Protein AF-A0A0E0CYW9-F1 (afdb_monomer)

Structure (mmCIF, N/CA/C/O backbone):
data_AF-A0A0E0CYW9-F1
#
_entry.id   AF-A0A0E0CYW9-F1
#
loop_
_atom_site.group_PDB
_atom_site.id
_atom_site.type_symbol
_atom_site.label_atom_id
_atom_site.label_alt_id
_atom_site.label_comp_id
_atom_site.label_asym_id
_atom_site.label_entity_id
_atom_site.label_seq_id
_atom_site.pdbx_PDB_ins_code
_atom_site.Cartn_x
_atom_site.Cartn_y
_atom_site.Cartn_z
_atom_site.occupancy
_atom_site.B_iso_or_equiv
_atom_site.auth_seq_id
_atom_site.auth_comp_id
_atom_site.auth_asym_id
_atom_site.auth_atom_id
_atom_site.pdbx_PDB_model_num
ATOM 1 N N . MET A 1 1 ? 23.300 -19.624 -18.486 1.00 38.66 1 MET A N 1
ATOM 2 C CA . MET A 1 1 ? 23.603 -18.473 -17.609 1.00 38.66 1 MET A CA 1
ATOM 3 C C . MET A 1 1 ? 22.461 -18.357 -16.617 1.00 38.66 1 MET A C 1
ATOM 5 O O . MET A 1 1 ? 21.322 -18.297 -17.056 1.00 38.66 1 MET A O 1
ATOM 9 N N . SER A 1 2 ? 22.739 -18.465 -15.316 1.00 45.06 2 SER A N 1
ATOM 10 C CA . SER A 1 2 ? 21.710 -18.341 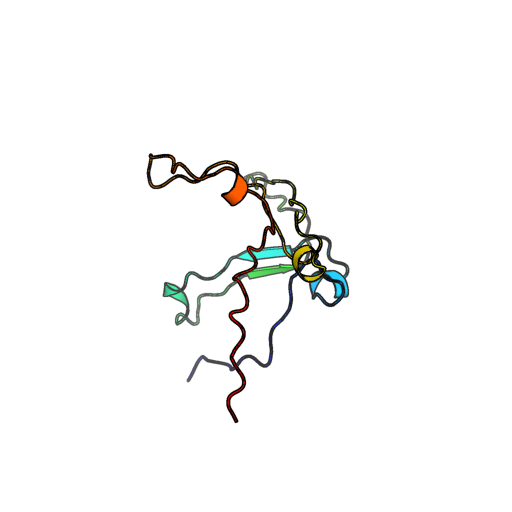-14.275 1.00 45.06 2 SER A CA 1
ATOM 11 C C . SER A 1 2 ? 21.256 -16.884 -14.199 1.00 45.06 2 SER A C 1
ATOM 13 O O . SER A 1 2 ? 22.089 -16.007 -13.999 1.00 45.06 2 SER A O 1
ATOM 15 N N . VAL A 1 3 ? 19.961 -16.633 -14.397 1.00 59.56 3 VAL A N 1
ATOM 16 C CA . VAL A 1 3 ? 19.336 -15.294 -14.358 1.00 59.56 3 VAL A CA 1
ATOM 17 C C . VAL A 1 3 ? 19.022 -14.830 -12.929 1.00 59.56 3 VAL A C 1
ATOM 19 O O . VAL A 1 3 ? 18.528 -13.728 -12.723 1.00 59.56 3 VAL A O 1
ATOM 22 N N . TYR A 1 4 ? 19.320 -15.660 -11.928 1.00 60.41 4 TYR A N 1
ATOM 23 C CA . TYR A 1 4 ? 19.088 -15.346 -10.523 1.00 60.41 4 TYR A CA 1
ATOM 24 C C . TYR A 1 4 ? 20.261 -14.553 -9.944 1.00 60.41 4 TYR A C 1
ATOM 26 O O . TYR A 1 4 ? 21.230 -15.123 -9.439 1.00 60.41 4 TYR A O 1
ATOM 34 N N . GLN A 1 5 ? 20.162 -13.227 -10.003 1.00 68.88 5 GLN A N 1
ATOM 35 C CA . GLN A 1 5 ? 21.001 -12.349 -9.197 1.00 68.88 5 GLN A CA 1
ATOM 36 C C . GLN A 1 5 ? 20.452 -12.336 -7.768 1.00 68.88 5 GLN A C 1
ATOM 38 O O . GLN A 1 5 ? 19.283 -12.026 -7.542 1.00 68.88 5 GLN A O 1
ATOM 43 N N . GLN A 1 6 ? 21.277 -12.726 -6.797 1.00 77.56 6 GLN A N 1
ATOM 44 C CA . GLN A 1 6 ? 20.869 -12.718 -5.395 1.00 77.56 6 GLN A CA 1
ATOM 45 C C . GLN A 1 6 ? 20.627 -11.275 -4.938 1.00 77.56 6 GLN A C 1
ATOM 47 O O . GLN A 1 6 ? 21.443 -10.391 -5.200 1.00 77.56 6 GLN A O 1
ATOM 52 N N . SER A 1 7 ? 19.502 -11.034 -4.265 1.00 81.69 7 SER A N 1
ATOM 53 C CA . SER A 1 7 ? 19.185 -9.724 -3.697 1.00 81.69 7 SER A CA 1
ATOM 54 C C . SER A 1 7 ? 20.167 -9.378 -2.579 1.00 81.69 7 SER A C 1
ATOM 56 O O . SER A 1 7 ? 20.369 -10.185 -1.671 1.00 81.69 7 SER A O 1
ATOM 58 N N . SER A 1 8 ? 20.709 -8.162 -2.593 1.00 87.88 8 SER A N 1
ATOM 59 C CA . SER A 1 8 ? 21.594 -7.672 -1.526 1.00 87.88 8 SER A CA 1
ATOM 60 C C . SER A 1 8 ? 20.845 -7.186 -0.278 1.00 87.88 8 SER A C 1
ATOM 62 O O . SER A 1 8 ? 21.478 -6.923 0.741 1.00 87.88 8 SER A O 1
ATOM 64 N N . GLY A 1 9 ? 19.515 -7.044 -0.336 1.00 89.44 9 GLY A N 1
ATOM 65 C CA . GLY A 1 9 ? 18.721 -6.514 0.771 1.00 89.44 9 GLY A CA 1
ATOM 66 C C . GLY A 1 9 ? 17.226 -6.404 0.473 1.00 89.44 9 GLY A C 1
ATOM 67 O O . GLY A 1 9 ? 16.746 -6.895 -0.549 1.00 89.44 9 GLY A O 1
ATOM 68 N N . LEU A 1 10 ? 16.512 -5.766 1.404 1.00 90.25 10 LEU A N 1
ATOM 69 C CA . LEU A 1 10 ? 15.082 -5.474 1.333 1.00 90.25 10 LEU A CA 1
ATOM 70 C C . LEU A 1 10 ? 14.860 -3.972 1.480 1.00 90.25 10 LEU A C 1
ATOM 72 O O . LEU A 1 10 ? 15.377 -3.362 2.416 1.00 90.25 10 LEU A O 1
ATOM 76 N N . ASP A 1 11 ? 14.016 -3.422 0.617 1.00 90.69 11 ASP A N 1
ATOM 77 C CA . ASP A 1 11 ? 13.630 -2.018 0.665 1.00 90.69 11 ASP A CA 1
ATOM 78 C C . ASP A 1 11 ? 12.249 -1.857 1.304 1.00 90.69 11 ASP A C 1
ATOM 80 O O . ASP A 1 11 ? 11.253 -2.447 0.878 1.00 90.69 11 ASP A O 1
ATOM 84 N N . GLY A 1 12 ? 12.179 -1.047 2.359 1.00 92.81 12 GLY A N 1
ATOM 85 C CA . GLY A 1 12 ? 10.942 -0.783 3.086 1.00 92.81 12 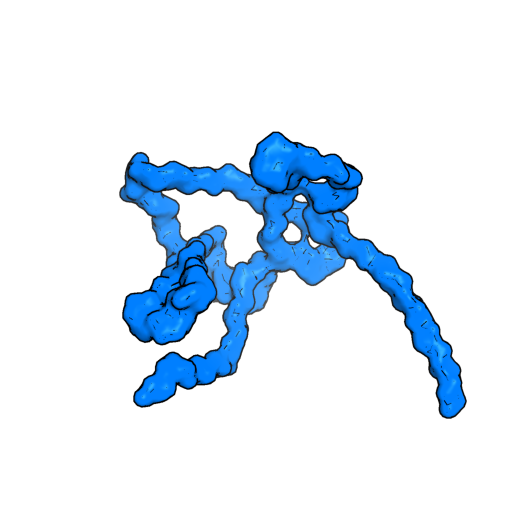GLY A CA 1
ATOM 86 C C . GLY A 1 12 ? 10.128 0.337 2.444 1.00 92.81 12 GLY A C 1
ATOM 87 O O . GLY A 1 12 ? 10.553 1.488 2.449 1.00 92.81 12 GLY A O 1
ATOM 88 N N . PHE A 1 13 ? 8.920 0.027 1.975 1.00 94.38 13 PHE A N 1
ATOM 89 C CA . PHE A 1 13 ? 8.003 0.997 1.357 1.00 94.38 13 PHE A CA 1
ATOM 90 C C . PHE A 1 13 ? 6.843 1.434 2.262 1.00 94.38 13 PHE A C 1
ATOM 92 O O . PHE A 1 13 ? 5.854 1.938 1.764 1.00 94.38 13 PHE A O 1
ATOM 99 N N . SER A 1 14 ? 6.939 1.237 3.579 1.00 91.62 14 SER A N 1
ATOM 100 C CA . SER A 1 14 ? 5.908 1.587 4.577 1.00 91.62 14 SER A CA 1
ATOM 101 C C . SER A 1 14 ? 5.706 3.101 4.779 1.00 91.62 14 SER A C 1
ATOM 103 O O . SER A 1 14 ? 6.582 3.882 4.439 1.00 91.62 14 SER A O 1
ATOM 105 N N . CYS A 1 15 ? 4.655 3.520 5.492 1.00 89.69 15 CYS A N 1
ATOM 106 C CA . CYS A 1 15 ? 4.421 4.912 5.927 1.00 89.69 15 CYS A CA 1
ATOM 107 C C . CYS A 1 15 ? 5.386 5.424 7.026 1.00 89.69 15 CYS A C 1
ATOM 109 O O . CYS A 1 15 ? 5.150 6.479 7.613 1.00 89.69 15 CYS A O 1
ATOM 111 N N . GLY A 1 16 ? 6.424 4.664 7.380 1.00 90.00 16 GLY A N 1
ATOM 112 C CA . GLY A 1 16 ? 7.357 5.002 8.456 1.00 90.00 16 GLY A CA 1
ATOM 113 C C . GLY A 1 16 ? 8.500 5.917 8.009 1.00 90.00 16 GLY A C 1
ATOM 114 O O . GLY A 1 16 ? 8.925 5.871 6.859 1.00 90.00 16 GLY A O 1
ATOM 115 N N . VAL A 1 17 ? 9.065 6.679 8.951 1.00 91.31 17 VAL A N 1
ATOM 116 C CA . VAL A 1 17 ? 10.207 7.589 8.721 1.00 91.31 17 VAL A CA 1
ATOM 117 C C . VAL A 1 17 ? 11.411 6.928 8.021 1.00 91.31 17 VAL A C 1
ATOM 119 O O . VAL A 1 17 ? 11.928 7.534 7.087 1.00 91.31 17 VAL A O 1
ATOM 122 N N . PRO A 1 18 ? 11.865 5.706 8.384 1.00 92.81 18 PRO A N 1
ATOM 123 C CA . PRO A 1 18 ? 13.001 5.073 7.708 1.00 92.81 18 PRO A CA 1
ATOM 124 C C . PRO A 1 18 ? 12.637 4.405 6.366 1.00 92.81 18 PRO A C 1
ATOM 126 O O . PRO A 1 18 ? 13.434 3.638 5.834 1.00 92.81 18 PRO A O 1
ATOM 129 N N . SER A 1 19 ? 11.450 4.647 5.804 1.00 93.62 19 SER A N 1
ATOM 130 C CA . SER A 1 19 ? 11.034 4.062 4.522 1.00 93.62 19 SER A CA 1
ATOM 131 C C . SER A 1 19 ? 11.683 4.742 3.315 1.00 93.62 19 SER A C 1
ATOM 133 O O . SER A 1 19 ? 12.041 5.918 3.373 1.00 93.62 19 SER A O 1
ATOM 135 N N . VAL A 1 20 ? 11.783 4.027 2.193 1.00 95.19 20 VAL A N 1
ATOM 136 C CA . VAL A 1 20 ? 12.285 4.574 0.923 1.00 95.19 20 VAL A CA 1
ATOM 137 C C . VAL A 1 20 ? 11.456 5.781 0.455 1.00 95.19 20 VAL A C 1
ATOM 139 O O . VAL A 1 20 ? 12.060 6.815 0.165 1.00 95.19 20 VAL A O 1
ATOM 142 N N . PRO A 1 21 ? 10.103 5.746 0.443 1.00 93.94 21 PRO A N 1
ATOM 143 C CA . PRO A 1 21 ? 9.313 6.926 0.096 1.00 93.94 21 PRO A CA 1
ATOM 144 C C . PRO A 1 21 ? 9.597 8.135 0.994 1.00 93.94 21 PRO A C 1
ATOM 146 O O . PRO A 1 21 ? 9.771 9.238 0.480 1.00 93.94 21 PRO A O 1
ATOM 149 N N . SER A 1 22 ? 9.698 7.945 2.315 1.00 93.94 22 SER A N 1
ATOM 150 C CA . SER A 1 22 ? 9.986 9.042 3.249 1.00 93.94 22 SER A CA 1
ATOM 151 C C . SER A 1 22 ? 11.393 9.610 3.071 1.00 93.94 22 SER A C 1
ATOM 153 O O . SER A 1 22 ? 11.547 10.829 3.047 1.00 93.94 22 SER A O 1
ATOM 155 N N . GLN A 1 23 ? 12.404 8.755 2.888 1.00 95.19 23 GLN A N 1
ATOM 156 C CA . GLN A 1 23 ? 13.792 9.175 2.659 1.00 95.19 23 GLN A CA 1
ATOM 157 C C . GLN A 1 23 ? 13.959 9.975 1.358 1.00 95.19 23 GLN A C 1
ATOM 159 O O . GLN A 1 23 ? 14.788 10.878 1.294 1.00 95.19 23 GLN A O 1
ATOM 164 N N . LEU A 1 24 ? 13.151 9.674 0.338 1.00 94.50 24 LEU A N 1
ATOM 165 C CA . LEU A 1 24 ? 13.159 10.369 -0.952 1.00 94.50 24 LEU A CA 1
ATOM 166 C C . LEU A 1 24 ? 12.184 11.560 -1.021 1.00 94.50 24 LEU A C 1
ATOM 168 O O . LEU A 1 24 ? 12.081 12.201 -2.065 1.00 94.50 24 LEU A O 1
ATOM 172 N N . GLY A 1 25 ? 11.446 11.860 0.055 1.00 93.00 25 GLY A N 1
ATOM 173 C CA . GLY A 1 25 ? 10.445 12.934 0.066 1.00 93.00 25 GLY A CA 1
ATOM 174 C C . GLY A 1 25 ? 9.255 12.684 -0.871 1.00 93.00 25 GLY A C 1
ATOM 175 O O . GLY A 1 25 ? 8.616 13.628 -1.336 1.00 93.00 25 GLY A O 1
ATOM 176 N N . LEU A 1 26 ? 8.959 11.419 -1.177 1.00 92.00 26 LEU A N 1
ATOM 177 C CA . LEU A 1 26 ? 7.882 11.026 -2.079 1.00 92.00 26 LEU A CA 1
ATOM 178 C C . LEU A 1 26 ? 6.547 10.982 -1.338 1.00 92.00 26 LEU A C 1
ATOM 180 O O . LEU A 1 26 ? 6.405 10.342 -0.299 1.00 92.00 26 LEU A O 1
ATOM 184 N N . THR A 1 27 ? 5.527 11.597 -1.932 1.00 88.69 27 THR A N 1
ATOM 185 C CA . THR A 1 27 ? 4.145 11.524 -1.433 1.00 88.69 27 THR A CA 1
ATOM 186 C C . THR A 1 27 ? 3.362 10.349 -2.016 1.00 88.69 27 THR A C 1
ATOM 188 O O . THR A 1 27 ? 2.284 10.025 -1.524 1.00 88.69 27 THR A O 1
ATOM 191 N N . LYS A 1 28 ? 3.882 9.715 -3.074 1.00 89.50 28 LYS A N 1
ATOM 192 C CA . LYS A 1 28 ? 3.257 8.580 -3.756 1.00 89.50 28 LYS A CA 1
ATOM 193 C C . LYS A 1 28 ? 4.257 7.788 -4.590 1.00 89.50 28 LYS A C 1
ATOM 195 O O . LYS A 1 28 ? 5.280 8.311 -5.030 1.00 89.50 28 LYS A O 1
ATOM 200 N N . PHE A 1 29 ? 3.896 6.543 -4.843 1.00 92.12 29 PHE A N 1
ATOM 201 C CA . PHE A 1 29 ? 4.553 5.617 -5.753 1.00 92.12 29 PHE A CA 1
ATOM 202 C C . PHE A 1 29 ? 3.493 4.643 -6.282 1.00 92.12 29 PHE A C 1
ATOM 204 O O . PHE A 1 29 ? 2.401 4.542 -5.716 1.00 92.12 29 PHE A O 1
ATOM 211 N N . SER A 1 30 ? 3.802 3.926 -7.353 1.00 90.75 30 SER A N 1
ATOM 212 C CA . SER A 1 30 ? 2.944 2.872 -7.897 1.00 90.75 30 SER A CA 1
ATOM 213 C C . SER A 1 30 ? 3.787 1.694 -8.345 1.00 90.75 30 SER A C 1
ATOM 215 O O . SER A 1 30 ? 4.918 1.880 -8.784 1.00 90.75 30 SER A O 1
ATOM 217 N N . TYR A 1 31 ? 3.232 0.491 -8.252 1.00 91.31 31 TYR A N 1
ATOM 218 C CA . TYR A 1 31 ? 3.907 -0.725 -8.680 1.00 91.31 31 TYR A CA 1
ATOM 219 C C . TYR A 1 31 ? 2.990 -1.576 -9.562 1.00 91.31 31 TYR A C 1
ATOM 221 O O . TYR A 1 31 ? 1.784 -1.668 -9.321 1.00 91.31 31 TYR A O 1
ATOM 229 N N . CYS A 1 32 ? 3.577 -2.226 -10.560 1.00 88.75 32 CYS A N 1
ATOM 230 C CA . CYS A 1 32 ? 2.981 -3.318 -11.314 1.00 88.75 32 CYS A CA 1
ATOM 231 C C . CYS A 1 32 ? 3.823 -4.566 -11.025 1.00 88.75 32 CYS A C 1
ATOM 233 O O . CYS A 1 32 ? 5.004 -4.576 -11.360 1.00 88.75 32 CYS A O 1
ATOM 235 N N . LEU A 1 33 ? 3.241 -5.553 -10.329 1.00 89.12 33 LEU A N 1
ATOM 236 C CA . LEU A 1 33 ? 3.941 -6.784 -9.934 1.00 89.12 33 LEU A CA 1
ATOM 237 C C . LEU A 1 33 ? 3.795 -7.884 -10.979 1.00 89.12 33 LEU A C 1
ATOM 239 O O . LEU A 1 33 ? 2.715 -8.075 -11.556 1.00 89.12 33 LEU A O 1
ATOM 243 N N . LEU A 1 34 ? 4.838 -8.702 -11.096 1.00 89.31 34 LEU A N 1
ATOM 244 C CA . LEU A 1 34 ? 4.935 -9.676 -12.157 1.00 89.31 34 LEU A CA 1
ATOM 245 C C . LEU A 1 34 ? 4.141 -10.864 -11.688 1.00 89.31 34 LEU A C 1
ATOM 247 O O . LEU A 1 34 ? 4.344 -11.401 -10.593 1.00 89.31 34 LEU A O 1
ATOM 251 N N . ALA A 1 35 ? 3.227 -11.324 -12.532 1.00 86.75 35 ALA A N 1
ATOM 252 C CA . ALA A 1 35 ? 2.552 -12.567 -12.231 1.00 86.75 35 ALA A CA 1
ATOM 253 C C . ALA A 1 35 ? 3.603 -13.678 -12.103 1.00 86.75 35 ALA A C 1
ATOM 255 O O . ALA A 1 35 ? 4.415 -13.872 -13.005 1.00 86.75 35 ALA A O 1
ATOM 256 N N . ARG A 1 36 ? 3.529 -14.459 -11.018 1.00 84.50 36 ARG A N 1
ATOM 257 C CA . ARG A 1 36 ? 4.469 -15.551 -10.694 1.00 84.50 36 ARG A CA 1
ATOM 258 C C . ARG A 1 36 ? 4.820 -16.448 -11.888 1.00 84.50 36 ARG A C 1
ATOM 260 O O . ARG A 1 36 ? 5.951 -16.894 -12.003 1.00 84.50 36 ARG A O 1
ATOM 267 N N . ARG A 1 37 ? 3.865 -16.697 -12.792 1.00 83.44 37 ARG A N 1
ATOM 268 C CA . ARG A 1 37 ? 4.061 -17.510 -14.009 1.00 83.44 37 ARG A CA 1
ATOM 269 C C . ARG A 1 37 ? 5.128 -16.974 -14.975 1.00 83.44 37 ARG A C 1
ATOM 271 O O . ARG A 1 37 ? 5.567 -17.717 -15.841 1.00 83.44 37 ARG A O 1
ATOM 278 N N . PHE A 1 38 ? 5.495 -15.701 -14.864 1.00 82.88 38 PHE A N 1
ATOM 279 C CA . PHE A 1 38 ? 6.499 -15.047 -15.701 1.00 82.88 38 PHE A CA 1
ATOM 280 C C . PHE A 1 38 ? 7.823 -14.816 -14.971 1.00 82.88 38 PHE A C 1
ATOM 282 O O . PHE A 1 38 ? 8.731 -14.251 -15.564 1.00 82.88 38 PHE A O 1
ATOM 289 N N . ASN A 1 39 ? 7.959 -15.273 -13.724 1.00 76.69 39 ASN A N 1
ATOM 290 C CA . ASN A 1 39 ? 9.160 -15.058 -12.918 1.00 76.69 39 ASN A CA 1
ATOM 291 C C . ASN A 1 39 ? 10.440 -15.628 -13.563 1.00 76.69 39 ASN A C 1
ATOM 293 O O . ASN A 1 39 ? 11.516 -15.072 -13.382 1.00 76.69 39 ASN A O 1
ATOM 297 N N . ASP A 1 40 ? 10.318 -16.698 -14.352 1.00 78.31 40 ASP A N 1
ATOM 298 C CA . ASP A 1 40 ? 11.460 -17.335 -15.023 1.00 78.31 40 ASP A CA 1
ATOM 299 C C . ASP A 1 40 ? 11.680 -16.796 -16.451 1.00 78.31 40 ASP A C 1
ATOM 301 O O . ASP A 1 40 ? 12.576 -17.244 -17.170 1.00 78.31 40 ASP A O 1
ATOM 305 N N . ASN A 1 41 ? 10.854 -15.839 -16.892 1.00 80.81 41 ASN A N 1
ATOM 306 C CA . ASN A 1 41 ? 10.978 -15.210 -18.198 1.00 80.81 41 ASN A CA 1
ATOM 307 C C . ASN A 1 41 ? 11.900 -13.990 -18.105 1.00 80.81 41 ASN A C 1
ATOM 309 O O . ASN A 1 41 ? 11.489 -12.926 -17.655 1.00 80.81 41 ASN A O 1
ATOM 313 N N . ALA A 1 42 ? 13.120 -14.127 -18.622 1.00 75.56 42 ALA A N 1
ATOM 314 C CA . ALA A 1 42 ? 14.123 -13.061 -18.642 1.00 75.56 42 ALA A CA 1
ATOM 315 C C . ALA A 1 42 ? 13.716 -11.803 -19.441 1.00 75.56 42 ALA A C 1
ATOM 317 O O . ALA A 1 42 ? 14.394 -10.783 -19.363 1.00 75.56 42 ALA A O 1
ATOM 318 N N . THR A 1 43 ? 12.647 -11.868 -20.237 1.00 80.94 43 THR A N 1
ATOM 319 C CA . THR A 1 43 ? 12.111 -10.738 -21.011 1.00 80.94 43 THR A CA 1
ATOM 320 C C . THR A 1 43 ? 10.951 -10.036 -20.299 1.00 80.94 43 THR A C 1
ATOM 322 O O . THR A 1 43 ? 10.528 -8.969 -20.731 1.00 80.94 43 THR A O 1
ATOM 325 N N . ALA A 1 44 ? 10.417 -10.615 -19.221 1.00 81.12 44 ALA A N 1
ATOM 326 C CA . ALA A 1 44 ? 9.353 -10.005 -18.439 1.00 81.12 44 ALA A CA 1
ATOM 327 C C . ALA A 1 44 ? 9.941 -9.231 -17.251 1.00 81.12 44 ALA A C 1
ATOM 329 O O . ALA A 1 44 ? 10.805 -9.738 -16.540 1.00 81.12 44 ALA A O 1
ATOM 330 N N . SER A 1 45 ? 9.465 -8.007 -17.035 1.00 80.94 45 SER A N 1
ATOM 331 C CA . SER A 1 45 ? 9.943 -7.126 -15.970 1.00 80.94 45 SER A CA 1
ATOM 332 C C . SER A 1 45 ? 8.789 -6.493 -15.210 1.00 80.94 45 SER A C 1
ATOM 334 O O . SER A 1 45 ? 7.728 -6.241 -15.781 1.00 80.94 45 SER A O 1
ATOM 336 N N . ASP A 1 46 ? 9.052 -6.188 -13.944 1.00 87.44 46 ASP A N 1
ATOM 337 C CA . ASP A 1 46 ? 8.194 -5.353 -13.115 1.00 87.44 46 ASP A CA 1
ATOM 338 C C . ASP A 1 46 ? 8.481 -3.879 -13.257 1.00 87.44 46 ASP A C 1
ATOM 340 O O . ASP A 1 46 ? 9.566 -3.474 -13.674 1.00 87.44 46 ASP A O 1
ATOM 344 N N . GLU A 1 47 ? 7.491 -3.080 -12.873 1.00 89.25 47 GLU A N 1
ATOM 345 C CA . GLU A 1 47 ? 7.602 -1.634 -12.894 1.00 89.25 47 GLU A CA 1
ATO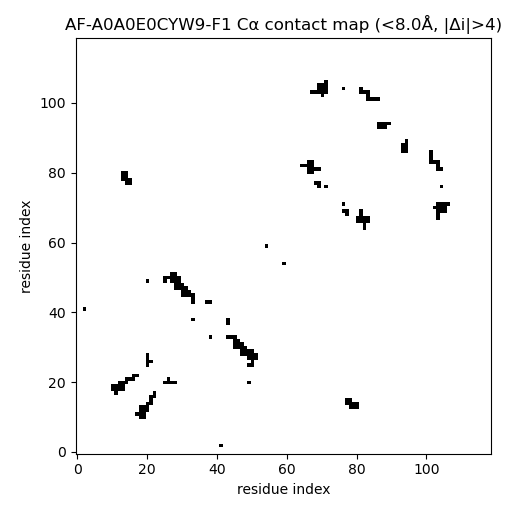M 346 C C . GLU A 1 47 ? 7.293 -1.056 -11.517 1.00 89.25 47 GLU A C 1
ATOM 348 O O . GLU A 1 47 ? 6.241 -1.309 -10.925 1.00 89.25 47 GLU A O 1
ATOM 353 N N . LEU A 1 48 ? 8.225 -0.250 -11.013 1.00 91.69 48 LEU A N 1
ATOM 354 C CA . LEU A 1 48 ? 8.066 0.568 -9.822 1.00 91.69 48 LEU A CA 1
ATOM 355 C C . LEU A 1 48 ? 8.292 2.021 -10.225 1.00 91.69 48 LEU A C 1
ATOM 357 O O . LEU A 1 48 ? 9.391 2.404 -10.621 1.00 91.69 48 LEU A O 1
ATOM 361 N N . ILE A 1 49 ? 7.251 2.831 -10.089 1.00 90.50 49 ILE A N 1
ATOM 362 C CA . ILE A 1 49 ? 7.286 4.252 -10.412 1.00 90.50 49 ILE A CA 1
ATOM 363 C C . ILE A 1 49 ? 7.319 5.032 -9.103 1.00 90.50 49 ILE A C 1
ATOM 365 O O . ILE A 1 49 ? 6.422 4.920 -8.263 1.00 90.50 49 ILE A O 1
ATOM 369 N N . LEU A 1 50 ? 8.368 5.832 -8.934 1.00 91.69 50 LEU A N 1
ATOM 370 C CA . LEU A 1 50 ? 8.578 6.691 -7.775 1.00 91.69 50 LEU A CA 1
ATOM 371 C C . LEU A 1 50 ? 8.135 8.117 -8.114 1.00 91.69 50 LEU A C 1
ATOM 373 O O . LEU A 1 50 ? 8.732 8.779 -8.960 1.00 91.69 50 LEU A O 1
ATOM 377 N N . GLY A 1 51 ? 7.085 8.606 -7.454 1.00 81.81 51 GLY A N 1
ATOM 378 C CA . GLY A 1 51 ? 6.495 9.901 -7.790 1.00 81.81 51 GLY A CA 1
ATOM 379 C C . GLY A 1 51 ? 5.790 9.911 -9.156 1.00 81.81 51 GLY A C 1
ATOM 380 O O . GLY A 1 51 ? 5.354 8.880 -9.655 1.00 81.81 51 GLY A O 1
ATOM 381 N N . GLY A 1 52 ? 5.613 11.101 -9.736 1.00 71.75 52 GLY A N 1
ATOM 382 C CA . GLY A 1 52 ? 4.983 11.306 -11.051 1.00 71.75 52 GLY A CA 1
ATOM 383 C C . GLY A 1 52 ? 3.680 12.108 -10.997 1.00 71.75 52 GLY A C 1
ATOM 384 O O . GLY A 1 52 ? 2.995 12.144 -9.979 1.00 71.75 52 GLY A O 1
ATOM 385 N N . ALA A 1 53 ? 3.294 12.788 -12.078 1.00 55.50 53 ALA A N 1
ATOM 386 C CA . ALA A 1 53 ? 1.905 13.231 -12.226 1.00 55.50 53 ALA A CA 1
ATOM 387 C C . ALA A 1 53 ? 1.055 11.957 -12.347 1.00 55.50 53 ALA A C 1
ATOM 389 O O . ALA A 1 53 ? 1.456 11.054 -13.074 1.00 55.50 53 ALA A O 1
ATOM 390 N N . GLY A 1 54 ? -0.053 11.832 -11.601 1.00 52.84 54 GLY A N 1
ATOM 391 C CA . GLY A 1 54 ? -0.958 10.693 -11.821 1.00 52.84 54 GLY A CA 1
ATOM 392 C C . GLY A 1 54 ? -1.254 10.634 -13.314 1.00 52.84 54 GLY A C 1
ATOM 393 O O . GLY A 1 54 ? -1.464 11.706 -13.882 1.00 52.84 54 GLY A O 1
ATOM 394 N N . GLY A 1 55 ? -1.106 9.453 -13.927 1.00 50.75 55 GLY A N 1
ATOM 395 C CA . GLY A 1 55 ? -1.045 9.297 -15.379 1.00 50.75 55 GLY A CA 1
ATOM 396 C C . GLY A 1 55 ? -2.007 10.255 -16.069 1.00 50.75 55 GLY A C 1
ATOM 397 O O . GLY A 1 55 ? -3.216 10.156 -15.882 1.00 50.75 55 GLY A O 1
ATOM 398 N N . LYS A 1 56 ? -1.456 11.221 -16.813 1.00 45.44 56 LYS A N 1
ATOM 399 C CA . LYS A 1 56 ? -2.195 12.034 -17.787 1.00 45.44 56 LYS A CA 1
ATOM 400 C C . LYS A 1 56 ? -2.501 11.165 -19.006 1.00 45.44 56 LYS A C 1
ATOM 402 O O . LYS A 1 56 ? -2.134 11.508 -20.123 1.00 45.44 56 LYS A O 1
ATOM 407 N N . ASP A 1 57 ? -3.051 9.991 -18.757 1.00 52.44 57 ASP A N 1
ATOM 408 C CA . ASP A 1 57 ? -3.612 9.160 -19.793 1.00 52.44 57 ASP A CA 1
ATOM 409 C C . ASP A 1 57 ? -5.108 9.233 -19.545 1.00 52.44 57 ASP A C 1
ATOM 411 O O . ASP A 1 57 ? -5.629 8.623 -18.609 1.00 52.44 57 ASP A O 1
ATOM 415 N N . ASP A 1 58 ? -5.773 10.093 -20.314 1.00 53.88 58 ASP A N 1
ATOM 416 C CA . ASP A 1 58 ? -7.197 10.408 -20.169 1.00 53.88 58 ASP A CA 1
ATOM 417 C C . ASP A 1 58 ? -8.098 9.159 -20.342 1.00 53.88 58 ASP A C 1
ATOM 419 O O . ASP A 1 58 ? -9.304 9.227 -20.106 1.00 53.88 58 ASP A O 1
ATOM 423 N N . ASP A 1 59 ? -7.510 8.007 -20.692 1.00 56.16 59 ASP A N 1
ATOM 424 C CA . ASP A 1 59 ? -8.173 6.724 -20.928 1.00 56.16 59 AS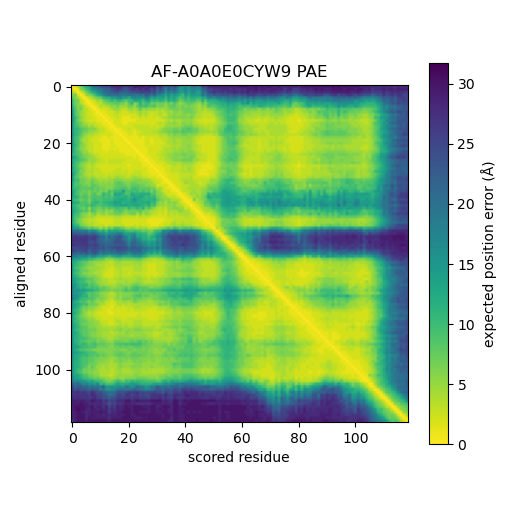P A CA 1
ATOM 425 C C . ASP A 1 59 ? -8.097 5.736 -19.735 1.00 56.16 59 ASP A C 1
ATOM 427 O O . ASP A 1 59 ? -8.919 4.822 -19.623 1.00 56.16 59 ASP A O 1
ATOM 431 N N . VAL A 1 60 ? -7.179 5.922 -18.768 1.00 65.69 60 VAL A N 1
ATOM 432 C CA . VAL A 1 60 ? -7.043 5.017 -17.604 1.00 65.69 60 VAL A CA 1
ATOM 433 C C . VAL A 1 60 ? -7.651 5.637 -16.347 1.00 65.69 60 VAL A C 1
ATOM 435 O O . VAL A 1 60 ? -7.021 6.381 -15.593 1.00 65.69 60 VAL A O 1
ATOM 438 N N . ARG A 1 61 ? -8.903 5.271 -16.053 1.00 72.12 61 ARG A N 1
ATOM 439 C CA . ARG A 1 61 ? -9.605 5.712 -14.838 1.00 72.12 61 ARG A CA 1
ATOM 440 C C . ARG A 1 61 ? -9.075 4.994 -13.590 1.00 72.12 61 ARG A C 1
ATOM 442 O O . ARG A 1 61 ? -9.635 3.987 -13.155 1.00 72.12 61 ARG A O 1
ATOM 449 N N . ILE A 1 62 ? -8.027 5.541 -12.975 1.00 78.00 62 ILE A N 1
ATOM 450 C CA . ILE A 1 6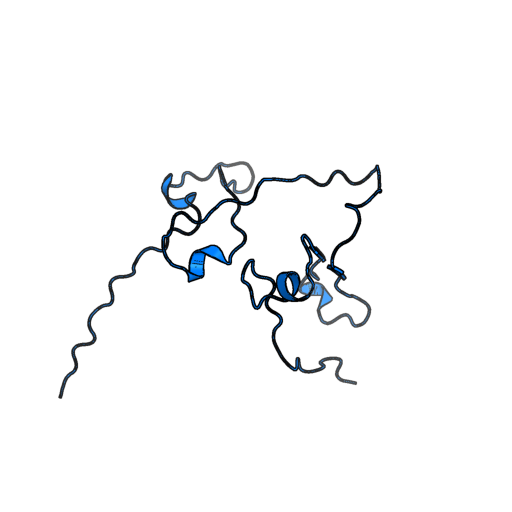2 ? -7.559 5.107 -11.650 1.00 78.00 62 ILE A CA 1
ATOM 451 C C . ILE A 1 62 ? -8.634 5.449 -10.610 1.00 78.00 62 ILE A C 1
ATOM 453 O O . ILE A 1 62 ? -9.077 6.594 -10.500 1.00 78.00 62 ILE A O 1
ATOM 457 N N . GLN A 1 63 ? -9.059 4.451 -9.837 1.00 87.38 63 GLN A N 1
ATOM 458 C CA . GLN A 1 63 ? -9.963 4.649 -8.707 1.00 87.38 63 GLN A CA 1
ATOM 459 C C . GLN A 1 63 ? -9.152 4.826 -7.428 1.00 87.38 63 GLN A C 1
ATOM 461 O O . GLN A 1 63 ? -8.268 4.026 -7.128 1.00 87.38 63 GLN A O 1
ATOM 466 N N . TYR A 1 64 ? -9.478 5.866 -6.668 1.00 87.88 64 TYR A N 1
ATOM 467 C CA . TYR A 1 64 ? -8.817 6.185 -5.410 1.00 87.88 64 TYR A CA 1
ATOM 468 C C . TYR A 1 64 ? -9.765 5.949 -4.240 1.00 87.88 64 TYR A C 1
ATOM 470 O O . TYR A 1 64 ? -10.959 6.238 -4.319 1.00 87.88 64 TYR A O 1
ATOM 478 N N . ILE A 1 65 ? -9.203 5.477 -3.134 1.00 92.88 65 ILE A N 1
ATOM 479 C CA . ILE A 1 65 ? -9.862 5.407 -1.835 1.00 92.88 65 ILE A CA 1
ATOM 480 C C . ILE A 1 65 ? -8.920 6.024 -0.793 1.00 92.88 65 ILE A C 1
ATOM 482 O O . ILE A 1 65 ? -7.703 5.842 -0.901 1.00 92.88 65 ILE A O 1
ATOM 486 N N . PRO A 1 66 ? -9.432 6.769 0.201 1.00 92.75 66 PRO A N 1
ATOM 487 C CA . PRO A 1 66 ? -8.606 7.249 1.299 1.00 92.75 66 PRO A CA 1
ATOM 488 C C . PRO A 1 66 ? -7.957 6.090 2.060 1.00 92.75 66 PRO A C 1
ATOM 490 O O . PRO A 1 66 ? -8.586 5.057 2.297 1.00 92.75 66 PRO A O 1
ATOM 493 N N . LEU A 1 67 ? -6.709 6.287 2.481 1.00 92.06 67 LEU A N 1
ATOM 494 C CA . LEU A 1 67 ? -6.044 5.359 3.388 1.00 92.06 67 LEU A CA 1
ATOM 495 C C . LEU A 1 67 ? -6.708 5.421 4.766 1.00 92.06 67 LEU A C 1
ATOM 497 O O . LEU A 1 67 ? -6.945 6.501 5.309 1.00 92.06 67 LEU A O 1
ATOM 501 N N . ALA A 1 68 ? -6.998 4.255 5.330 1.00 93.00 68 ALA A N 1
ATOM 502 C CA . ALA A 1 68 ? -7.535 4.133 6.673 1.00 93.00 68 ALA A CA 1
ATOM 503 C C . ALA A 1 68 ? -6.420 4.255 7.719 1.00 93.00 68 ALA A C 1
ATOM 505 O O . ALA A 1 68 ? -5.288 3.811 7.517 1.00 93.00 68 ALA A O 1
ATOM 506 N N . GLN A 1 69 ? -6.764 4.832 8.867 1.00 90.06 69 GLN A N 1
ATOM 507 C CA . GLN A 1 69 ? -5.900 4.818 10.040 1.00 90.06 69 G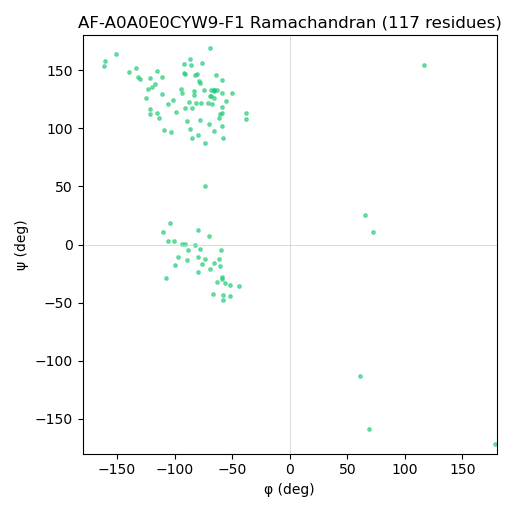LN A CA 1
ATOM 508 C C . GLN A 1 69 ? -6.072 3.499 10.796 1.00 90.06 69 GLN A C 1
ATOM 510 O O . GLN A 1 69 ? -7.166 2.936 10.854 1.00 90.06 69 GLN A O 1
ATOM 515 N N . SER A 1 70 ? -4.981 3.018 11.385 1.00 90.00 70 SER A N 1
ATOM 516 C CA . SER A 1 70 ? -5.019 1.878 12.299 1.00 90.00 70 SER A CA 1
ATOM 517 C C . SER A 1 70 ? -5.862 2.208 13.533 1.00 90.00 70 SER A C 1
ATOM 519 O O . SER A 1 70 ? -5.642 3.237 14.169 1.00 90.00 70 SER A O 1
ATOM 521 N N . ALA A 1 71 ? -6.761 1.303 13.919 1.00 87.88 71 ALA A N 1
ATOM 522 C CA . ALA A 1 71 ? -7.484 1.363 15.189 1.00 87.88 71 ALA A CA 1
ATOM 523 C C . ALA A 1 71 ? -6.615 0.936 16.389 1.00 87.88 71 ALA A C 1
ATOM 525 O O . ALA A 1 71 ? -6.953 1.210 17.539 1.00 87.88 71 ALA A O 1
ATOM 526 N N . SER A 1 72 ? -5.489 0.264 16.136 1.00 86.69 72 SER A N 1
ATOM 527 C CA . SER A 1 72 ? -4.533 -0.129 17.170 1.00 86.69 72 SER A CA 1
ATOM 528 C C . SER A 1 72 ? -3.652 1.037 17.604 1.00 86.69 72 SER A C 1
ATOM 530 O O . SER A 1 72 ? -3.139 1.791 16.776 1.00 86.69 72 SER A O 1
ATOM 532 N N . THR A 1 73 ? -3.415 1.123 18.914 1.00 82.94 73 THR A N 1
ATOM 533 C CA . THR A 1 73 ? -2.485 2.069 19.549 1.00 82.94 73 THR A CA 1
ATOM 534 C C . THR A 1 73 ? -1.021 1.645 19.416 1.00 82.94 73 THR A C 1
ATOM 536 O O . THR A 1 73 ? -0.122 2.372 19.842 1.00 82.94 73 THR A O 1
ATOM 539 N N . ARG A 1 74 ? -0.748 0.467 18.834 1.00 84.88 74 ARG A N 1
ATOM 540 C CA . ARG A 1 74 ? 0.617 -0.034 18.660 1.00 84.88 74 ARG A CA 1
ATOM 541 C C . ARG A 1 74 ? 1.365 0.815 17.633 1.00 84.88 74 ARG A C 1
ATOM 543 O O . ARG A 1 74 ? 0.910 0.896 16.490 1.00 84.88 74 ARG A O 1
ATOM 550 N N . PRO A 1 75 ? 2.563 1.329 17.966 1.00 78.56 75 PRO A N 1
ATOM 551 C CA . PRO A 1 75 ? 3.361 2.124 17.032 1.00 78.56 75 PRO A CA 1
ATOM 552 C C . PRO A 1 75 ? 3.661 1.399 15.715 1.00 78.56 75 PRO A C 1
ATOM 554 O O . PRO A 1 75 ? 3.700 2.015 14.661 1.00 78.56 75 PRO A O 1
ATOM 557 N N . LEU A 1 76 ? 3.812 0.073 15.750 1.00 82.69 76 LEU A N 1
ATOM 558 C CA . LEU A 1 76 ? 4.071 -0.733 14.554 1.00 82.69 76 LEU A CA 1
ATOM 559 C C . LEU A 1 76 ? 2.877 -0.803 13.600 1.00 82.69 76 LEU A C 1
ATOM 561 O O . LEU A 1 76 ? 3.056 -1.115 12.432 1.00 82.69 76 LEU A O 1
ATOM 565 N N . CYS A 1 77 ? 1.656 -0.550 14.070 1.00 85.38 77 CYS A N 1
ATOM 566 C CA . CYS A 1 77 ? 0.488 -0.604 13.203 1.00 85.38 77 CYS A CA 1
ATOM 567 C C . CYS A 1 77 ? 0.353 0.668 12.364 1.00 85.38 77 CYS A C 1
ATOM 569 O O . CYS A 1 77 ? -0.227 0.589 11.294 1.00 85.38 77 CYS A O 1
ATOM 571 N N . SER A 1 78 ? 0.908 1.815 12.769 1.00 86.44 78 SER A N 1
ATOM 572 C CA . SER A 1 78 ? 0.745 3.079 12.031 1.00 86.44 78 SER A CA 1
ATOM 573 C C . SER A 1 78 ? 1.555 3.166 10.733 1.00 86.44 78 SER A C 1
ATOM 575 O O . SER A 1 78 ? 1.308 4.057 9.924 1.00 86.44 78 SER A O 1
ATOM 577 N N . VAL A 1 79 ? 2.499 2.246 10.507 1.00 90.81 79 VAL A N 1
ATOM 578 C CA . VAL A 1 79 ? 3.370 2.269 9.323 1.00 90.81 79 VAL A CA 1
ATOM 579 C C . VAL A 1 79 ? 2.784 1.527 8.111 1.00 90.81 79 VAL A C 1
ATOM 581 O O . VAL A 1 79 ? 3.375 1.569 7.036 1.00 90.81 79 VAL A O 1
ATOM 584 N N . TYR A 1 80 ? 1.632 0.864 8.234 1.00 92.06 80 TYR A N 1
ATOM 585 C CA . TYR A 1 80 ? 1.006 0.130 7.124 1.00 92.06 80 TYR A CA 1
ATOM 586 C C . TYR A 1 80 ? -0.001 0.977 6.330 1.00 92.06 80 TYR A C 1
ATOM 588 O O . TYR A 1 80 ? -0.621 1.899 6.858 1.00 92.06 80 TYR A O 1
ATOM 596 N N . TYR A 1 81 ? -0.217 0.603 5.065 1.00 93.19 81 TYR A N 1
ATOM 597 C CA . TYR A 1 81 ? -1.295 1.137 4.228 1.00 93.19 81 TYR A CA 1
ATOM 598 C C . TYR A 1 81 ? -2.573 0.327 4.447 1.00 93.19 81 TYR A C 1
ATOM 600 O O . TYR A 1 81 ? -2.728 -0.753 3.876 1.00 93.19 81 TYR A O 1
ATOM 608 N N . TYR A 1 82 ? -3.498 0.832 5.261 1.00 93.62 82 TYR A N 1
ATOM 609 C CA . TYR A 1 82 ? -4.805 0.194 5.414 1.00 93.62 82 TYR A CA 1
ATOM 610 C C . TYR A 1 82 ? -5.824 0.756 4.439 1.00 93.62 82 TYR A C 1
ATOM 612 O O . TYR A 1 82 ? -5.842 1.950 4.140 1.00 93.62 82 TYR A O 1
ATOM 620 N N . LEU A 1 83 ? -6.735 -0.116 4.020 1.00 94.00 83 LEU A N 1
ATOM 621 C CA . LEU A 1 83 ? -7.930 0.237 3.270 1.00 94.00 83 LEU A CA 1
ATOM 622 C C . LEU A 1 83 ? -9.159 -0.123 4.107 1.00 94.00 83 LEU A C 1
ATOM 624 O O . LEU A 1 83 ? -9.207 -1.191 4.719 1.00 94.00 83 LEU A O 1
ATOM 628 N N . ALA A 1 84 ? -10.158 0.757 4.117 1.00 92.44 84 ALA A N 1
ATOM 629 C CA . ALA A 1 84 ? -11.429 0.500 4.785 1.00 92.44 84 ALA A CA 1
ATOM 630 C C . ALA A 1 84 ? -12.310 -0.395 3.902 1.00 92.44 84 ALA A C 1
ATOM 632 O O . ALA A 1 84 ? -13.015 0.079 3.010 1.00 92.44 84 ALA A O 1
ATOM 633 N N . LEU A 1 85 ? -12.247 -1.706 4.132 1.00 92.88 85 LEU A N 1
ATOM 634 C CA . LEU A 1 85 ? -13.089 -2.674 3.433 1.00 92.88 85 LEU A CA 1
ATOM 635 C C . LEU A 1 85 ? -14.498 -2.697 4.037 1.00 92.88 85 LEU A C 1
ATOM 637 O O . LEU A 1 85 ? -14.658 -2.646 5.252 1.00 92.88 85 LEU A O 1
ATOM 641 N N . ILE A 1 86 ? -15.521 -2.818 3.187 1.00 91.25 86 ILE A N 1
ATOM 642 C CA . ILE A 1 86 ? -16.932 -2.863 3.620 1.00 91.25 86 ILE A CA 1
ATOM 643 C C . ILE A 1 86 ? -17.564 -4.252 3.490 1.00 91.25 86 ILE A C 1
ATOM 645 O O . ILE A 1 86 ? -18.496 -4.581 4.218 1.00 91.25 86 ILE A O 1
ATOM 649 N N . ALA A 1 87 ? -17.092 -5.057 2.537 1.00 93.31 87 ALA A N 1
ATOM 650 C CA . ALA A 1 87 ? -17.631 -6.374 2.239 1.00 93.31 87 ALA A CA 1
ATOM 651 C C . ALA A 1 87 ? -16.609 -7.197 1.453 1.00 93.31 87 ALA A C 1
ATOM 653 O O . ALA A 1 87 ? -15.788 -6.650 0.716 1.00 93.31 87 ALA A O 1
ATOM 654 N N . ILE A 1 88 ? -16.699 -8.520 1.577 1.00 95.00 88 ILE A N 1
ATOM 655 C CA . ILE A 1 88 ? -15.939 -9.477 0.772 1.00 95.00 88 ILE A CA 1
ATOM 656 C C . ILE A 1 88 ? -16.942 -10.346 0.020 1.00 95.00 88 ILE A C 1
ATOM 658 O O . ILE A 1 88 ? -17.935 -10.80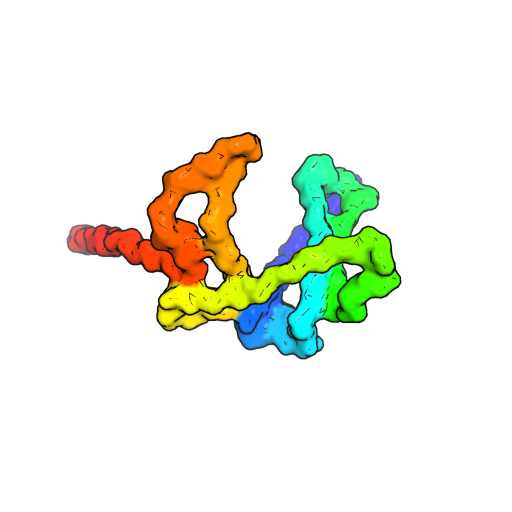7 0.585 1.00 95.00 88 ILE A O 1
ATOM 662 N N . THR A 1 89 ? -16.683 -10.571 -1.264 1.00 96.12 89 THR A N 1
ATOM 663 C CA . THR A 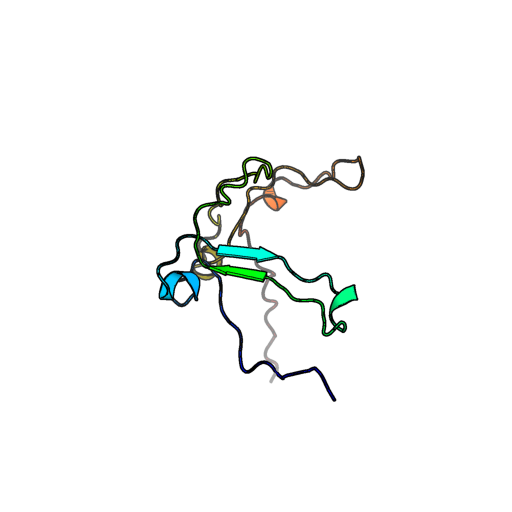1 89 ? -17.514 -11.426 -2.115 1.00 96.12 89 THR A CA 1
ATOM 664 C C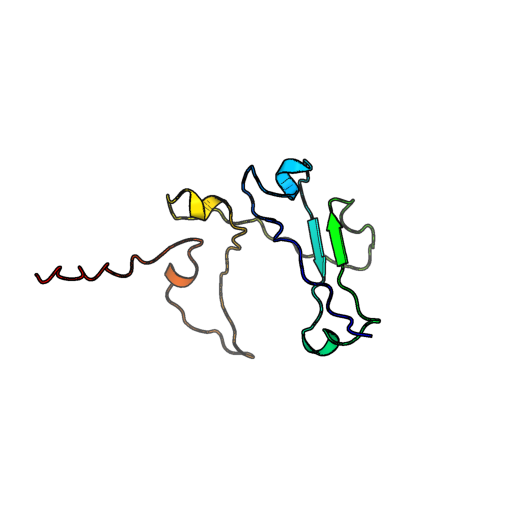 . THR A 1 89 ? -16.678 -12.558 -2.695 1.00 96.12 89 THR A C 1
ATOM 666 O O . THR A 1 89 ? -15.505 -12.378 -3.015 1.00 96.12 89 THR A O 1
ATOM 669 N N . VAL A 1 90 ? -17.281 -13.740 -2.820 1.00 96.94 90 VAL A N 1
ATOM 670 C CA . VAL A 1 90 ? -16.686 -14.899 -3.493 1.00 96.94 90 VAL A CA 1
ATOM 671 C C . VAL A 1 90 ? -17.615 -15.294 -4.634 1.00 96.94 90 VAL A C 1
ATOM 673 O O . VAL A 1 90 ? -18.765 -15.695 -4.425 1.00 96.94 90 VAL A O 1
ATOM 676 N N . GLY A 1 91 ? -17.142 -15.113 -5.867 1.00 95.12 91 GLY A N 1
ATOM 677 C CA . GLY A 1 91 ? -17.997 -15.181 -7.050 1.00 95.12 91 GLY A CA 1
ATOM 678 C C . GLY A 1 91 ? -19.087 -14.107 -6.989 1.00 95.12 91 GLY A C 1
ATOM 679 O O . GLY A 1 91 ? -18.794 -12.920 -7.046 1.00 95.12 91 GLY A O 1
ATOM 680 N N . ARG A 1 92 ? -20.353 -14.522 -6.859 1.00 94.81 92 ARG A N 1
ATOM 681 C CA . ARG A 1 92 ? -21.518 -13.617 -6.746 1.00 94.81 92 ARG A CA 1
ATOM 682 C C . ARG A 1 92 ? -22.170 -13.622 -5.361 1.00 94.81 92 ARG A C 1
ATOM 684 O O . ARG A 1 92 ? -23.282 -13.126 -5.206 1.00 94.81 92 ARG A O 1
ATOM 691 N N . LYS A 1 93 ? -21.526 -14.231 -4.361 1.00 96.12 93 LYS A N 1
ATOM 692 C CA . LYS A 1 93 ? -22.073 -14.364 -3.005 1.00 96.12 93 LYS A CA 1
ATOM 693 C C . LYS A 1 93 ? -21.285 -13.499 -2.029 1.00 96.12 93 LYS A C 1
ATOM 695 O O . LYS A 1 93 ? -20.059 -13.578 -1.986 1.00 96.12 93 LYS A O 1
ATOM 700 N N . SER A 1 94 ? -22.000 -12.694 -1.246 1.00 94.81 94 SER A N 1
ATOM 701 C CA . SER A 1 94 ? -21.414 -11.929 -0.142 1.00 94.81 94 SER A CA 1
ATOM 702 C C . SER A 1 94 ? -21.102 -12.853 1.032 1.00 94.81 94 SER A C 1
ATOM 704 O O . SER A 1 94 ? -21.937 -13.678 1.412 1.00 94.81 94 SER A O 1
ATOM 706 N N . VAL A 1 95 ? -19.899 -12.727 1.587 1.00 96.31 95 VAL A N 1
ATOM 707 C CA . VAL A 1 95 ? -19.467 -13.485 2.762 1.00 96.31 95 VAL A CA 1
ATOM 708 C C . VAL A 1 95 ? -19.889 -12.720 4.010 1.00 96.31 95 VAL A C 1
ATOM 710 O O . VAL A 1 95 ? -19.508 -11.565 4.200 1.00 96.31 95 VAL A O 1
ATOM 713 N N . GLN A 1 96 ? -20.670 -13.362 4.879 1.00 94.69 96 GLN A N 1
ATOM 714 C CA . GLN A 1 96 ? -21.051 -12.768 6.158 1.00 94.69 96 GLN A CA 1
ATOM 715 C C . GLN A 1 96 ? -19.890 -12.890 7.144 1.00 94.69 96 GLN A C 1
ATOM 717 O O . GLN A 1 96 ? -19.588 -13.978 7.631 1.00 94.69 96 GLN A O 1
ATOM 722 N N . LEU A 1 97 ? -19.239 -11.764 7.427 1.00 93.00 97 LEU A N 1
ATOM 723 C CA . LEU A 1 97 ? -18.178 -11.655 8.422 1.00 93.00 97 LEU A CA 1
ATOM 724 C C . LEU A 1 97 ? -18.625 -10.737 9.564 1.00 93.00 97 LEU A C 1
ATOM 726 O O . LEU A 1 97 ? -19.405 -9.805 9.340 1.00 93.00 97 LEU A O 1
ATOM 730 N N . PRO A 1 98 ? -18.141 -10.966 10.796 1.00 92.44 98 PRO A N 1
ATOM 731 C CA . PRO A 1 98 ? -18.416 -10.059 11.899 1.00 92.44 98 PRO A CA 1
ATOM 732 C C . PRO A 1 98 ? -17.789 -8.687 11.618 1.00 92.44 98 PRO A C 1
ATOM 734 O O . PRO A 1 98 ? -16.697 -8.606 11.062 1.00 92.44 98 PRO A O 1
ATOM 737 N N . LYS A 1 99 ? -18.441 -7.603 12.061 1.00 89.25 99 LYS A N 1
ATOM 738 C CA . LYS A 1 99 ? -18.001 -6.216 11.794 1.00 89.25 99 LYS A CA 1
ATOM 739 C C . LYS A 1 99 ? -16.536 -5.950 12.168 1.00 89.25 99 LYS A C 1
ATOM 741 O O . LYS A 1 99 ? -15.856 -5.228 11.451 1.00 89.25 99 LYS A O 1
ATOM 746 N N . ARG A 1 100 ? -16.043 -6.579 13.241 1.00 89.44 100 ARG A N 1
ATOM 747 C CA . ARG A 1 100 ? -14.641 -6.483 13.689 1.00 89.44 100 ARG A CA 1
ATOM 748 C C . ARG A 1 100 ? -13.617 -6.934 12.640 1.00 89.44 100 ARG A C 1
ATOM 750 O O . ARG A 1 100 ? -12.520 -6.408 12.599 1.00 89.44 100 ARG A O 1
ATOM 757 N N . ALA A 1 101 ? -13.984 -7.845 11.735 1.00 89.50 101 ALA A N 1
ATOM 758 C CA . ALA A 1 101 ? -13.086 -8.309 10.673 1.00 89.50 101 ALA A CA 1
ATOM 759 C C . ALA A 1 101 ? -12.723 -7.206 9.661 1.00 89.50 101 ALA A C 1
ATOM 761 O O . ALA A 1 101 ? -11.777 -7.363 8.896 1.00 89.50 101 ALA A O 1
ATOM 762 N N . PHE A 1 102 ? -13.480 -6.106 9.648 1.00 91.50 102 PHE A N 1
ATOM 763 C CA . PHE A 1 102 ? -13.256 -4.954 8.778 1.00 91.50 102 PHE A CA 1
ATOM 764 C C . PHE A 1 102 ? -12.560 -3.785 9.496 1.00 91.50 102 PHE A C 1
ATOM 766 O O . PHE A 1 102 ? -12.363 -2.729 8.897 1.00 91.50 102 PHE A O 1
ATOM 773 N N . VAL A 1 103 ? -12.185 -3.945 10.770 1.00 90.88 103 VAL A N 1
ATOM 774 C CA . VAL A 1 103 ? -11.470 -2.916 11.534 1.00 90.88 103 VAL A CA 1
ATOM 775 C C . VAL A 1 103 ? -9.981 -2.972 11.187 1.00 90.88 103 VAL A C 1
ATOM 777 O O . VAL A 1 103 ? -9.315 -3.994 11.341 1.00 90.88 103 VAL A O 1
ATOM 780 N N . ALA A 1 104 ? -9.446 -1.855 10.700 1.00 88.00 104 ALA A N 1
ATOM 781 C CA . ALA A 1 104 ? -8.054 -1.756 10.280 1.00 88.00 104 ALA A CA 1
ATOM 782 C C . ALA A 1 104 ? -7.086 -1.853 11.471 1.00 88.00 104 ALA A C 1
ATOM 784 O O . ALA A 1 104 ? -7.188 -1.090 12.432 1.00 88.00 104 ALA A O 1
ATOM 785 N N . GLY A 1 105 ? -6.102 -2.748 11.379 1.00 79.75 105 GLY A N 1
ATOM 786 C CA . GLY A 1 105 ? -5.008 -2.842 12.350 1.00 79.75 105 GLY A CA 1
ATOM 787 C C . GLY A 1 105 ? -5.389 -3.423 13.715 1.00 79.75 105 GLY A C 1
ATOM 788 O O . GLY A 1 105 ? -4.573 -3.357 14.630 1.00 79.75 105 GLY A O 1
ATOM 789 N N . GLU A 1 106 ? -6.587 -3.993 13.880 1.00 76.88 106 GLU A N 1
ATOM 790 C CA . GLU A 1 106 ? -6.961 -4.721 15.099 1.00 76.88 106 GLU A CA 1
ATOM 791 C C . GLU A 1 106 ? -6.169 -6.041 15.167 1.00 76.88 106 GLU A C 1
ATOM 793 O O . GLU A 1 106 ? -6.441 -6.990 14.433 1.00 76.88 106 GLU A O 1
ATOM 798 N N . LEU A 1 107 ? -5.134 -6.087 16.012 1.00 63.66 107 LEU A N 1
ATOM 799 C CA . LEU A 1 107 ? -4.399 -7.316 16.318 1.00 63.66 107 LEU A CA 1
ATOM 800 C C . LEU A 1 107 ? -5.043 -7.981 17.538 1.00 63.66 107 LEU A C 1
ATOM 802 O O . LEU A 1 107 ? -5.038 -7.408 18.627 1.00 63.66 107 LEU A O 1
ATOM 806 N N . GLU A 1 108 ? -5.574 -9.189 17.353 1.00 58.97 108 GLU A N 1
ATOM 807 C CA . GLU A 1 108 ? -5.983 -10.057 18.456 1.00 58.97 108 GLU A CA 1
ATOM 808 C C . GLU A 1 108 ? -4.728 -10.509 19.216 1.00 58.97 108 GLU A C 1
ATOM 810 O O . GLU A 1 108 ? -3.827 -11.127 18.643 1.00 58.97 108 GLU A O 1
ATOM 815 N N . GLU A 1 109 ? -4.654 -10.198 20.510 1.00 50.72 109 GLU A N 1
ATOM 816 C CA . GLU A 1 109 ? -3.656 -10.792 21.395 1.00 50.72 109 GLU A CA 1
ATOM 817 C C . GLU A 1 109 ? -3.958 -12.285 21.518 1.00 50.72 109 GLU A C 1
ATOM 819 O O . GLU A 1 109 ? -4.795 -12.693 22.326 1.00 50.72 109 GLU A O 1
ATOM 824 N N . ALA A 1 110 ? -3.270 -13.119 20.737 1.00 47.50 110 ALA A N 1
ATOM 825 C CA . ALA A 1 110 ? -3.192 -14.532 21.066 1.00 47.50 110 ALA A CA 1
ATOM 826 C C . ALA A 1 110 ? -2.646 -14.624 22.502 1.00 47.50 110 ALA A C 1
ATOM 828 O O . ALA A 1 110 ? -1.582 -14.053 22.775 1.00 47.50 110 ALA A O 1
ATOM 829 N N . PRO A 1 111 ? -3.351 -15.277 23.444 1.00 39.75 111 PRO A N 1
ATOM 830 C CA . PRO A 1 111 ? -2.882 -15.346 24.814 1.00 39.75 111 PRO A CA 1
ATOM 831 C C . PRO A 1 111 ? -1.512 -16.017 24.799 1.00 39.75 111 PRO A C 1
ATOM 833 O O . PRO A 1 111 ? -1.379 -17.167 24.379 1.00 39.75 111 PRO A O 1
ATOM 836 N N . LEU A 1 112 ? -0.490 -15.278 25.241 1.00 43.78 112 LEU A N 1
ATOM 837 C CA . LEU A 1 112 ? 0.826 -15.816 25.552 1.00 43.78 112 LEU A CA 1
ATOM 838 C C . LEU A 1 112 ? 0.622 -16.896 26.613 1.00 43.78 112 LEU A C 1
ATOM 840 O O . LEU A 1 112 ? 0.586 -16.628 27.814 1.00 43.78 112 LEU A O 1
ATOM 844 N N . SER A 1 113 ? 0.447 -18.136 26.167 1.00 49.38 113 SER A N 1
ATOM 845 C CA . SER A 1 113 ? 0.516 -19.301 27.025 1.00 49.38 113 SER A CA 1
ATOM 846 C C . SER A 1 113 ? 1.909 -19.289 27.640 1.00 49.38 113 SER A C 1
ATOM 848 O O . SER A 1 113 ? 2.886 -19.606 26.958 1.00 49.38 113 SER A O 1
ATOM 850 N N . ARG A 1 114 ? 1.989 -18.852 28.907 1.00 49.72 114 ARG A N 1
ATOM 851 C CA . ARG A 1 114 ? 3.159 -18.968 29.784 1.00 49.72 114 ARG A CA 1
ATOM 852 C C . ARG A 1 114 ? 3.811 -20.318 29.506 1.00 49.72 114 ARG A C 1
ATOM 854 O O . ARG A 1 114 ? 3.261 -21.351 29.897 1.00 49.72 114 ARG A O 1
ATOM 861 N N . ARG A 1 115 ? 4.974 -20.323 28.849 1.00 53.31 115 ARG A N 1
ATOM 862 C CA . ARG A 1 115 ? 5.876 -21.463 28.977 1.00 53.31 115 ARG A CA 1
ATOM 863 C C . ARG A 1 115 ? 6.208 -21.520 30.461 1.00 53.31 115 ARG A C 1
ATOM 865 O O . ARG A 1 115 ? 6.743 -20.572 31.021 1.00 53.31 115 ARG A O 1
ATOM 872 N N . ARG A 1 116 ? 5.732 -22.577 31.113 1.00 53.38 116 ARG A N 1
ATOM 873 C CA . ARG A 1 116 ? 6.191 -22.961 32.440 1.00 53.38 116 ARG A CA 1
ATOM 874 C C . ARG A 1 116 ? 7.676 -23.247 32.265 1.00 53.38 116 ARG A C 1
ATOM 876 O O . ARG A 1 116 ? 8.020 -24.218 31.595 1.00 53.38 116 ARG A O 1
ATOM 883 N N . ASP A 1 117 ? 8.517 -22.374 32.799 1.00 60.81 117 ASP A N 1
ATOM 884 C CA . ASP A 1 117 ? 9.903 -22.717 33.064 1.00 60.81 117 ASP A CA 1
ATOM 885 C C . ASP A 1 117 ? 9.869 -23.910 34.025 1.00 60.81 117 ASP A C 1
ATOM 887 O O . ASP A 1 117 ? 9.347 -23.819 35.139 1.00 60.81 117 ASP A O 1
ATOM 891 N N . SER A 1 118 ? 10.326 -25.063 33.545 1.00 51.31 118 SER A N 1
ATOM 892 C CA . SER A 1 118 ? 10.584 -26.233 34.373 1.00 51.31 118 SER A CA 1
ATOM 893 C C . SER A 1 118 ? 12.083 -26.479 34.364 1.00 51.31 118 SER A C 1
ATOM 895 O O . SER A 1 118 ? 12.608 -26.909 33.343 1.00 51.31 118 SER A O 1
ATOM 897 N N . ALA A 1 119 ? 12.655 -26.182 35.536 1.00 51.78 119 ALA A N 1
ATOM 898 C CA . ALA A 1 119 ? 13.839 -26.742 36.194 1.00 51.78 119 ALA A CA 1
ATOM 899 C C . ALA A 1 119 ? 15.153 -26.819 35.403 1.00 51.78 119 ALA A C 1
ATOM 901 O O . ALA A 1 119 ? 15.266 -27.668 34.495 1.00 51.78 119 ALA A O 1
#

pLDDT: mean 80.94, std 15.98, range [38.66, 96.94]

Secondary structure (DSSP, 8-state):
----PPP------SSSTTSHHHHTT-S-EEEEPPPGGGTT-TT---EEEES--S---TT------PEEPPSS--GGGTTS-EE-----EETTEE----GGGGSTT--------------

Mean predicted aligned error: 10.51 Å

Sequence (119 aa):
MSVYQQSSGLDGFSCGVPSVPSQLGLTKFSYCLLARRFNDNATASDELILGGAGGKDDDVRIQYIPLAQSASTRPLCSVYYYLALIAITVGRKSVQLPKRAFVAGELEEAPLSRRRDSA

Organism: NCBI:txid40149

Solvent-accessible surface area (backbone atoms only — not comparable to full-atom values): 8300 Å² total; per-residue (Å²): 134,86,86,78,76,80,76,94,74,82,87,50,78,43,74,36,76,90,10,55,41,50,73,70,72,43,94,49,65,51,74,50,82,67,60,75,92,42,72,86,38,91,88,60,79,66,49,77,44,80,50,75,77,77,73,91,46,98,82,64,86,80,84,85,75,76,75,38,71,45,75,38,89,50,76,80,42,64,25,56,91,36,65,75,57,89,79,54,68,60,92,91,42,78,59,92,68,64,75,73,80,46,49,40,53,70,75,80,80,73,78,80,74,76,76,76,86,76,134

Radius of gyration: 20.21 Å; Cα contacts (8 Å, |Δi|>4): 110; chains: 1; bounding box: 46×40×57 Å

Foldseek 3Di:
DDPDDDDPDDAACWQDCPHPCNVVVFPDKDWDDDDPVCPPPPPDDIDIGTHDDPDPPPPDDDDDDDFDAAPDPDPVQRRHGHDQDDWDDDPHHTDDDDPVVRHRNDDDPPPPPPPPPDD

InterPro domains:
  IPR021109 Aspartic peptidase domain superfamily [SSF50630] (4-102)